Protein AF-A0A3C1WUP3-F1 (afdb_monomer)

Structure (mmCIF, N/CA/C/O backbone):
data_AF-A0A3C1WUP3-F1
#
_entry.id   AF-A0A3C1WUP3-F1
#
loop_
_atom_site.group_PDB
_atom_site.id
_atom_site.type_symbol
_atom_site.label_atom_id
_atom_site.label_alt_id
_atom_site.label_comp_id
_atom_site.label_asym_id
_atom_site.label_entity_id
_atom_site.label_seq_id
_atom_site.pdbx_PDB_ins_code
_atom_site.Cartn_x
_atom_site.Cartn_y
_atom_site.Cartn_z
_atom_site.occupancy
_atom_site.B_iso_or_equiv
_atom_site.auth_seq_id
_atom_site.auth_comp_id
_atom_site.auth_asym_id
_atom_site.auth_atom_id
_atom_site.pdbx_PDB_model_num
ATOM 1 N N . MET A 1 1 ? 5.139 16.493 -45.143 1.00 42.31 1 MET A N 1
ATOM 2 C CA . MET A 1 1 ? 4.167 15.617 -44.454 1.00 42.31 1 MET A CA 1
ATOM 3 C C . MET A 1 1 ? 4.285 14.227 -45.055 1.00 42.31 1 MET A C 1
ATOM 5 O O . MET A 1 1 ? 4.011 14.073 -46.237 1.00 42.31 1 MET A O 1
ATOM 9 N N . LEU A 1 2 ? 4.797 13.251 -44.303 1.00 42.81 2 LEU A N 1
ATOM 10 C CA . LEU A 1 2 ? 4.865 11.857 -44.760 1.00 42.81 2 LEU A CA 1
ATOM 11 C C . LEU A 1 2 ? 3.469 11.228 -44.678 1.00 42.81 2 LEU A C 1
ATOM 13 O O . LEU A 1 2 ? 2.711 11.524 -43.758 1.00 42.81 2 LEU A O 1
ATOM 17 N N . SER A 1 3 ? 3.127 10.396 -45.662 1.00 46.47 3 SER A N 1
ATOM 18 C CA . SER A 1 3 ? 1.794 9.803 -45.808 1.00 46.47 3 SER A CA 1
ATOM 19 C C . SER A 1 3 ? 1.441 8.862 -44.639 1.00 46.47 3 SER A C 1
ATOM 21 O O . SER A 1 3 ? 2.343 8.161 -44.167 1.00 46.47 3 SER A O 1
ATOM 23 N N . PRO A 1 4 ? 0.151 8.726 -44.266 1.00 48.34 4 PRO A N 1
ATOM 24 C CA . PRO A 1 4 ? -0.336 7.900 -43.143 1.00 48.34 4 PRO A CA 1
ATOM 25 C C . PRO A 1 4 ? 0.167 6.443 -43.125 1.00 48.34 4 PRO A C 1
ATOM 27 O O . PRO A 1 4 ? 0.309 5.831 -42.069 1.00 48.34 4 PRO A O 1
ATOM 30 N N . PHE A 1 5 ? 0.519 5.897 -44.293 1.00 41.50 5 PHE A N 1
ATOM 31 C CA . PHE A 1 5 ? 1.111 4.566 -44.445 1.00 41.50 5 PHE A CA 1
ATOM 32 C C . PHE A 1 5 ? 2.456 4.380 -43.719 1.00 41.50 5 PHE A C 1
ATOM 34 O O . PHE A 1 5 ? 2.708 3.307 -43.173 1.00 41.50 5 PHE A O 1
ATOM 41 N N . TRP A 1 6 ? 3.310 5.408 -43.664 1.00 42.19 6 TRP A N 1
ATOM 42 C CA . TRP A 1 6 ? 4.620 5.309 -43.004 1.00 42.19 6 TRP A CA 1
ATOM 43 C C . TRP A 1 6 ? 4.529 5.426 -41.479 1.00 42.19 6 TRP A C 1
ATOM 45 O O . TRP A 1 6 ? 5.361 4.859 -40.775 1.00 42.19 6 TRP A O 1
ATOM 55 N N . GLN A 1 7 ? 3.493 6.088 -40.958 1.00 43.00 7 GLN A N 1
ATOM 56 C CA . GLN A 1 7 ? 3.231 6.148 -39.517 1.00 43.00 7 GLN A CA 1
ATOM 57 C C . GLN A 1 7 ? 2.750 4.790 -38.988 1.00 43.00 7 GLN A C 1
ATOM 59 O O . GLN A 1 7 ? 3.277 4.295 -37.993 1.00 43.00 7 GLN A O 1
ATOM 64 N N . ASN A 1 8 ? 1.847 4.122 -39.713 1.00 39.94 8 ASN A N 1
ATOM 65 C CA . ASN A 1 8 ? 1.339 2.801 -39.330 1.00 39.94 8 ASN A CA 1
ATOM 66 C C . ASN A 1 8 ? 2.415 1.706 -39.425 1.00 39.94 8 ASN A C 1
ATOM 68 O O . ASN A 1 8 ? 2.456 0.812 -38.579 1.00 39.94 8 ASN A O 1
ATOM 72 N N . ALA A 1 9 ? 3.331 1.793 -40.395 1.00 48.12 9 ALA A N 1
ATOM 73 C CA . ALA A 1 9 ? 4.458 0.866 -40.513 1.00 48.12 9 ALA A CA 1
ATOM 74 C C . ALA A 1 9 ? 5.441 0.971 -39.329 1.00 48.12 9 ALA A C 1
ATOM 76 O O . ALA A 1 9 ? 5.935 -0.048 -38.847 1.00 48.12 9 ALA A O 1
ATOM 77 N N . LEU A 1 10 ? 5.678 2.185 -38.818 1.00 40.84 10 LEU A N 1
ATOM 78 C CA . LEU A 1 10 ? 6.534 2.417 -37.650 1.00 40.84 10 LEU A CA 1
ATOM 79 C C . LEU A 1 10 ? 5.883 1.902 -36.352 1.00 40.84 10 LEU A C 1
ATOM 81 O O . LEU A 1 10 ? 6.546 1.279 -35.527 1.00 40.84 10 LEU A O 1
ATOM 85 N N . ILE A 1 11 ? 4.569 2.103 -36.202 1.00 43.62 11 ILE A N 1
ATOM 86 C CA . ILE A 1 11 ? 3.781 1.640 -35.045 1.00 43.62 11 ILE A CA 1
ATOM 87 C C . ILE A 1 11 ? 3.682 0.101 -35.017 1.00 43.62 11 ILE A C 1
ATOM 89 O O . ILE A 1 11 ? 3.766 -0.517 -33.954 1.00 43.62 11 ILE A O 1
ATOM 93 N N . SER A 1 12 ? 3.608 -0.534 -36.192 1.00 44.81 12 SER A N 1
ATOM 94 C CA . SER A 1 12 ? 3.60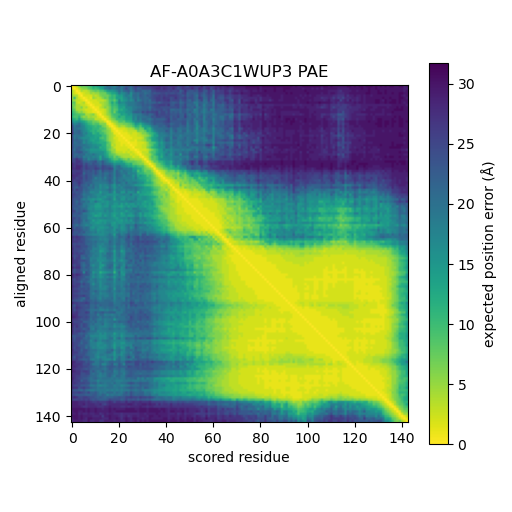8 -2.000 -36.347 1.00 44.81 12 SER A CA 1
ATOM 95 C C . SER A 1 12 ? 4.959 -2.644 -35.992 1.00 44.81 12 SER A C 1
ATOM 97 O O . SER A 1 12 ? 5.014 -3.802 -35.577 1.00 44.81 12 SER A O 1
ATOM 99 N N . PHE A 1 13 ? 6.063 -1.899 -36.122 1.00 52.53 13 PHE A N 1
ATOM 100 C CA . PHE A 1 13 ? 7.410 -2.341 -35.739 1.00 52.53 13 PHE A CA 1
ATOM 101 C C . PHE A 1 13 ? 7.568 -2.469 -34.213 1.00 52.53 13 PHE A C 1
ATOM 103 O O . PHE A 1 13 ? 8.357 -3.281 -33.735 1.00 52.53 13 PHE A O 1
ATOM 110 N N . LEU A 1 14 ? 6.782 -1.706 -33.448 1.00 47.19 14 LEU A N 1
ATOM 111 C CA . LEU A 1 14 ? 6.865 -1.633 -31.989 1.00 47.19 14 LEU A CA 1
ATOM 112 C C . LEU A 1 14 ? 5.963 -2.649 -31.260 1.00 47.19 14 LEU A C 1
ATOM 114 O O . LEU A 1 14 ? 6.127 -2.830 -30.057 1.00 47.19 14 LEU A O 1
ATOM 118 N N . THR A 1 15 ? 5.045 -3.338 -31.954 1.00 44.75 15 THR A N 1
ATOM 119 C CA . THR A 1 15 ? 3.960 -4.126 -31.321 1.00 44.75 15 THR A CA 1
ATOM 120 C C . THR A 1 15 ? 3.908 -5.629 -31.662 1.00 44.75 15 THR A C 1
ATOM 122 O O . THR A 1 15 ? 2.957 -6.302 -31.282 1.00 44.75 15 THR A O 1
ATOM 125 N N . GLY A 1 16 ? 4.972 -6.214 -32.238 1.00 50.94 16 GLY A N 1
ATOM 126 C CA . GLY A 1 16 ? 5.306 -7.619 -31.916 1.00 50.94 16 GLY A CA 1
ATOM 127 C C . GLY A 1 16 ? 5.060 -8.735 -32.946 1.00 50.94 16 GLY A C 1
ATOM 128 O O . GLY A 1 16 ? 4.690 -9.834 -32.551 1.00 50.94 16 GLY A O 1
ATOM 129 N N . GLY A 1 17 ? 5.352 -8.549 -34.239 1.00 43.12 17 GLY A N 1
ATOM 130 C CA . GLY A 1 17 ? 5.347 -9.703 -35.169 1.00 43.12 17 GLY A CA 1
ATOM 131 C C . GLY A 1 17 ? 6.029 -9.541 -36.533 1.00 43.12 17 GLY A C 1
ATOM 132 O O . GLY A 1 17 ? 6.413 -10.531 -37.149 1.00 43.12 17 GLY A O 1
ATOM 133 N N . GLY A 1 18 ? 6.252 -8.315 -37.016 1.00 41.47 18 GLY A N 1
ATOM 134 C CA . GLY A 1 18 ? 6.759 -8.077 -38.380 1.00 41.47 18 GLY A CA 1
ATOM 135 C C . GLY A 1 18 ? 8.256 -8.339 -38.609 1.00 41.47 18 GLY A C 1
ATOM 136 O O . GLY A 1 18 ? 8.714 -8.339 -39.752 1.00 41.47 18 GLY A O 1
ATOM 137 N N . PHE A 1 19 ? 9.037 -8.567 -37.550 1.00 50.03 19 PHE A N 1
ATOM 138 C CA . PHE A 1 19 ? 10.502 -8.582 -37.630 1.00 50.03 19 PHE A CA 1
ATOM 139 C C . PHE A 1 19 ? 11.049 -9.766 -38.450 1.00 50.03 19 PHE A C 1
ATOM 141 O O . PHE A 1 19 ? 11.997 -9.600 -39.215 1.00 50.03 19 PHE A O 1
ATOM 148 N N . ALA A 1 20 ? 10.410 -10.940 -38.381 1.00 48.81 20 ALA A N 1
ATOM 149 C CA . ALA A 1 20 ? 10.850 -12.133 -39.111 1.00 48.81 20 ALA A CA 1
ATOM 150 C C . ALA A 1 20 ? 10.711 -11.988 -40.639 1.00 48.81 20 ALA A C 1
ATOM 152 O O . ALA A 1 20 ? 11.602 -12.394 -41.385 1.00 48.81 20 ALA A O 1
ATOM 153 N N . ALA A 1 21 ? 9.632 -11.357 -41.115 1.00 48.88 21 ALA A N 1
ATOM 154 C CA . ALA A 1 21 ? 9.404 -11.135 -42.544 1.00 48.88 21 ALA A CA 1
ATOM 155 C C . ALA A 1 21 ? 10.387 -10.105 -43.124 1.00 48.88 21 ALA A C 1
ATOM 157 O O . ALA A 1 21 ? 10.921 -10.289 -44.220 1.00 48.88 21 ALA A O 1
ATOM 158 N N . VAL A 1 22 ? 10.686 -9.050 -42.358 1.00 55.16 22 VAL A N 1
ATOM 159 C CA . VAL A 1 22 ? 11.677 -8.034 -42.738 1.00 55.16 22 VAL A CA 1
ATOM 160 C C . VAL A 1 22 ? 13.086 -8.632 -42.757 1.00 55.16 22 VAL A C 1
ATOM 162 O O . VAL A 1 22 ? 13.805 -8.446 -43.739 1.00 55.16 22 VAL A O 1
ATOM 165 N N . LEU A 1 23 ? 13.464 -9.424 -41.746 1.00 50.06 23 LEU A N 1
ATOM 166 C CA . LEU A 1 23 ? 14.736 -10.153 -41.743 1.00 50.06 23 LEU A CA 1
ATOM 167 C C . LEU A 1 23 ? 14.839 -11.149 -42.905 1.00 50.06 23 LEU A C 1
ATOM 169 O O . LEU A 1 23 ? 15.885 -11.216 -43.545 1.00 50.06 23 LEU A O 1
ATOM 173 N N . GLY A 1 24 ? 13.762 -11.871 -43.228 1.00 56.38 24 GLY A N 1
ATOM 174 C CA . GLY A 1 24 ? 13.713 -12.794 -44.364 1.00 56.38 24 GLY A CA 1
ATOM 175 C C . GLY A 1 24 ? 13.941 -12.098 -45.709 1.00 56.38 24 GLY A C 1
ATOM 176 O O . GLY A 1 24 ? 14.705 -12.587 -46.541 1.00 56.38 24 GLY A O 1
ATOM 177 N N . LEU A 1 25 ? 13.359 -10.911 -45.908 1.00 54.34 25 LEU A N 1
ATOM 178 C CA . LEU A 1 25 ? 13.566 -10.099 -47.115 1.00 54.34 25 LEU A CA 1
ATOM 179 C C . LEU A 1 25 ? 14.979 -9.501 -47.194 1.00 54.34 25 LEU A C 1
ATOM 181 O O . LEU A 1 25 ? 15.554 -9.419 -48.284 1.00 54.34 25 LEU A O 1
ATOM 185 N N . ILE A 1 26 ? 15.553 -9.115 -46.050 1.00 58.06 26 ILE A N 1
ATOM 186 C CA . ILE A 1 26 ? 16.942 -8.650 -45.952 1.00 58.06 26 ILE A CA 1
ATOM 187 C C . ILE A 1 26 ? 17.905 -9.801 -46.290 1.00 58.06 26 ILE A C 1
ATOM 189 O O . ILE A 1 26 ? 18.771 -9.633 -47.148 1.00 58.06 26 ILE A O 1
ATOM 193 N N . GLN A 1 27 ? 17.700 -10.992 -45.717 1.00 45.28 27 GLN A N 1
ATOM 194 C CA . GLN A 1 27 ? 18.471 -12.209 -46.013 1.00 45.28 27 GLN A CA 1
ATOM 195 C C . GLN A 1 27 ? 18.352 -12.626 -47.490 1.00 45.28 27 GLN A C 1
ATOM 197 O O . GLN A 1 27 ? 19.357 -12.924 -48.140 1.00 45.28 27 GLN A O 1
ATOM 202 N N . TYR A 1 28 ? 17.145 -12.573 -48.064 1.00 62.38 28 TYR A N 1
ATOM 203 C CA . TYR A 1 28 ? 16.902 -12.892 -49.475 1.00 62.38 28 TYR A CA 1
ATOM 204 C C . TYR A 1 28 ? 17.661 -11.961 -50.435 1.00 62.38 28 TYR A C 1
ATOM 206 O O . TYR A 1 28 ? 18.225 -12.422 -51.429 1.00 62.38 28 TYR A O 1
ATOM 214 N N . LYS A 1 29 ? 17.737 -10.655 -50.135 1.00 53.34 29 LYS A N 1
ATOM 215 C CA . LYS A 1 29 ? 18.521 -9.703 -50.942 1.00 53.34 29 LYS A CA 1
ATOM 216 C C . LYS A 1 29 ? 20.033 -9.876 -50.774 1.00 53.34 29 LYS A C 1
ATOM 218 O O . LYS A 1 29 ? 20.752 -9.671 -51.750 1.00 53.34 29 LYS A O 1
ATOM 223 N N . ILE A 1 30 ? 20.511 -10.283 -49.595 1.00 55.16 30 ILE A N 1
ATOM 224 C CA . ILE A 1 30 ? 21.938 -10.562 -49.347 1.00 55.16 30 ILE A CA 1
ATOM 225 C C . ILE A 1 30 ? 22.401 -11.798 -50.135 1.00 55.16 30 ILE A C 1
ATOM 227 O O . ILE A 1 30 ? 23.455 -11.757 -50.765 1.00 55.16 30 ILE A O 1
ATOM 231 N N . LYS A 1 31 ? 21.580 -12.856 -50.209 1.00 50.53 31 LYS A N 1
ATOM 232 C CA . LYS A 1 31 ? 21.889 -14.081 -50.974 1.00 50.53 31 LYS A CA 1
ATOM 233 C C . LYS A 1 31 ? 21.977 -13.863 -52.496 1.00 50.53 31 LYS A C 1
ATOM 235 O O . LYS A 1 31 ? 22.504 -14.713 -53.204 1.00 50.53 31 LYS A O 1
ATOM 240 N N . ARG A 1 32 ? 21.476 -12.735 -53.016 1.00 53.22 32 ARG A N 1
ATOM 241 C CA . ARG A 1 32 ? 21.405 -12.446 -54.460 1.00 53.22 32 ARG A CA 1
ATOM 242 C C . ARG A 1 32 ? 22.572 -11.626 -55.021 1.00 53.22 32 ARG A C 1
ATOM 244 O O . ARG A 1 32 ? 22.549 -11.342 -56.215 1.00 53.22 32 ARG A O 1
ATOM 251 N N . LYS A 1 33 ? 23.548 -11.193 -54.214 1.00 46.06 33 LYS A N 1
ATOM 252 C CA . LYS A 1 33 ? 24.592 -10.266 -54.687 1.00 46.06 33 LYS A CA 1
ATOM 253 C C . LYS A 1 33 ? 25.983 -10.616 -54.159 1.00 46.06 33 LYS A C 1
ATOM 255 O O . LYS A 1 33 ? 26.535 -9.929 -53.304 1.00 46.06 33 LYS A O 1
ATOM 260 N N . ASP A 1 34 ? 26.530 -11.688 -54.715 1.00 52.59 34 ASP A N 1
ATOM 261 C CA . ASP A 1 34 ? 27.919 -12.118 -54.562 1.00 52.59 34 ASP A CA 1
ATOM 262 C C . ASP A 1 34 ? 28.825 -11.395 -55.582 1.00 52.59 34 ASP A C 1
ATOM 264 O O . ASP A 1 34 ? 29.296 -11.991 -56.538 1.00 52.59 34 ASP A O 1
ATOM 268 N N . ASP A 1 35 ? 29.020 -10.081 -55.396 1.00 50.72 35 ASP A N 1
ATOM 269 C CA . ASP A 1 35 ? 30.127 -9.321 -56.004 1.00 50.72 35 ASP A CA 1
ATOM 270 C C . ASP A 1 35 ? 30.906 -8.676 -54.859 1.00 50.72 35 ASP A C 1
ATOM 272 O O . ASP A 1 35 ? 30.445 -7.740 -54.189 1.00 50.72 35 ASP A O 1
ATOM 276 N N . SER A 1 36 ? 32.041 -9.303 -54.573 1.00 58.00 36 SER A N 1
ATOM 277 C CA . SER A 1 36 ? 32.630 -9.432 -53.247 1.00 58.00 36 SER A CA 1
ATOM 278 C C . SER A 1 36 ? 33.755 -8.422 -52.970 1.00 58.00 36 SER A C 1
ATOM 280 O O . SER A 1 36 ? 34.479 -8.019 -53.871 1.00 58.00 36 SER A O 1
ATOM 282 N N . LYS A 1 37 ? 33.918 -8.077 -51.682 1.00 51.19 37 LYS A N 1
ATOM 283 C CA . LYS A 1 37 ? 34.976 -7.271 -51.023 1.00 51.19 37 LYS A CA 1
ATOM 284 C C . LYS A 1 37 ? 34.579 -5.851 -50.594 1.00 51.19 37 LYS A C 1
ATOM 286 O O . LYS A 1 37 ? 34.281 -5.699 -49.411 1.00 51.19 37 LYS A O 1
ATOM 291 N N . ASP A 1 38 ? 34.439 -4.858 -51.468 1.00 55.31 38 ASP A N 1
ATOM 292 C CA . ASP A 1 38 ? 34.201 -3.464 -51.011 1.00 55.31 38 ASP A CA 1
ATOM 293 C C . ASP A 1 38 ? 32.836 -3.258 -50.329 1.00 55.31 38 ASP A C 1
ATOM 295 O O . ASP A 1 38 ? 32.692 -2.526 -49.349 1.00 55.31 38 ASP A O 1
ATOM 299 N N . LYS A 1 39 ? 31.816 -3.991 -50.784 1.00 50.66 39 LYS A N 1
ATOM 300 C CA . LYS A 1 39 ? 30.476 -3.965 -50.178 1.00 50.66 39 LYS A CA 1
ATOM 301 C C . LYS A 1 39 ? 30.414 -4.705 -48.843 1.00 50.66 39 LYS A C 1
ATOM 303 O O . LYS A 1 39 ? 29.514 -4.424 -48.063 1.00 50.66 39 LYS A O 1
ATOM 308 N N . LYS A 1 40 ? 31.345 -5.628 -48.559 1.00 50.41 40 LYS A N 1
ATOM 309 C CA . LYS A 1 40 ? 31.375 -6.360 -47.280 1.00 50.41 40 LYS A CA 1
ATOM 310 C C . LYS A 1 40 ? 31.851 -5.458 -46.139 1.00 50.41 40 LYS A C 1
ATOM 312 O O . LYS A 1 40 ? 31.264 -5.518 -45.066 1.00 50.41 40 LYS A O 1
ATOM 317 N N . ALA A 1 41 ? 32.815 -4.571 -46.395 1.00 53.12 41 ALA A N 1
ATOM 318 C CA . ALA A 1 41 ? 33.257 -3.571 -45.421 1.00 53.12 41 ALA A CA 1
ATOM 319 C C . ALA A 1 41 ? 32.154 -2.536 -45.118 1.00 53.12 41 ALA A C 1
ATOM 321 O O . ALA A 1 41 ? 31.828 -2.305 -43.958 1.00 53.12 41 ALA A O 1
ATOM 322 N N . ALA A 1 42 ? 31.499 -1.993 -46.152 1.00 53.31 42 ALA A N 1
ATOM 323 C CA . ALA A 1 42 ? 30.392 -1.042 -45.985 1.00 53.31 42 ALA A CA 1
ATOM 324 C C . ALA A 1 42 ? 29.118 -1.676 -45.383 1.00 53.31 42 ALA A C 1
ATOM 326 O O . ALA A 1 42 ? 28.357 -1.008 -44.684 1.00 53.31 42 ALA A O 1
ATOM 327 N N . GLN A 1 43 ? 28.869 -2.965 -45.642 1.00 50.25 43 GLN A N 1
ATOM 328 C CA . GLN A 1 43 ? 27.769 -3.712 -45.029 1.00 50.25 43 GLN A CA 1
ATOM 329 C C . GLN A 1 43 ? 28.065 -4.039 -43.559 1.00 50.25 43 GLN A C 1
ATOM 331 O O . GLN A 1 43 ? 27.143 -3.915 -42.762 1.00 50.25 43 GLN A O 1
ATOM 336 N N . SER A 1 44 ? 29.313 -4.391 -43.207 1.00 57.00 44 SER A N 1
ATOM 337 C CA . SER A 1 44 ? 29.757 -4.591 -41.816 1.00 57.00 44 SER A CA 1
ATOM 338 C C . SER A 1 44 ? 29.579 -3.316 -40.992 1.00 57.00 44 SER A C 1
ATOM 340 O O . SER A 1 44 ? 28.883 -3.335 -39.986 1.00 57.00 44 SER A O 1
ATOM 342 N N . ASP A 1 45 ? 30.079 -2.179 -41.487 1.00 67.56 45 ASP A N 1
ATOM 343 C CA . ASP A 1 45 ? 29.938 -0.874 -40.820 1.00 67.56 45 ASP A CA 1
ATOM 344 C C . ASP A 1 45 ? 28.461 -0.483 -40.617 1.00 67.56 45 ASP A C 1
ATOM 346 O O . ASP A 1 45 ? 28.058 0.041 -39.577 1.00 67.56 45 ASP A O 1
ATOM 350 N N . LYS A 1 46 ? 27.598 -0.800 -41.591 1.00 70.00 46 LYS A N 1
ATOM 351 C CA . LYS A 1 46 ? 26.154 -0.570 -41.470 1.00 70.00 46 LYS A CA 1
ATOM 352 C C . LYS A 1 46 ? 25.487 -1.530 -40.483 1.00 70.00 46 LYS A C 1
ATOM 354 O O . LYS A 1 46 ? 24.557 -1.119 -39.794 1.00 70.00 46 LYS A O 1
ATOM 359 N N . THR A 1 47 ? 25.929 -2.785 -40.402 1.00 63.97 47 THR A N 1
ATOM 360 C CA . THR A 1 47 ? 25.437 -3.737 -39.395 1.00 63.97 47 THR A CA 1
ATOM 361 C C . THR A 1 47 ? 25.908 -3.381 -37.989 1.00 63.97 47 THR A C 1
ATOM 363 O O . THR A 1 47 ? 25.112 -3.501 -37.062 1.00 63.97 47 THR A O 1
ATOM 366 N N . ASP A 1 48 ? 27.121 -2.852 -37.836 1.00 79.44 48 ASP A N 1
ATOM 367 C CA . ASP A 1 48 ? 27.671 -2.403 -36.553 1.00 79.44 48 ASP A CA 1
ATOM 368 C C . ASP A 1 48 ? 26.910 -1.173 -36.035 1.00 79.44 48 ASP A C 1
ATOM 370 O O . ASP A 1 48 ? 26.485 -1.139 -34.882 1.00 79.44 48 ASP A O 1
ATOM 374 N N . LYS A 1 49 ? 26.592 -0.218 -36.921 1.00 81.31 49 LYS A N 1
ATOM 375 C CA . LYS A 1 49 ? 25.709 0.921 -36.605 1.00 81.31 49 LYS A CA 1
ATOM 376 C C . LYS A 1 49 ? 24.296 0.492 -36.201 1.00 81.31 49 LYS A C 1
ATOM 378 O O . LYS A 1 49 ? 23.707 1.087 -35.304 1.00 81.31 49 LYS A O 1
ATOM 383 N N . ILE A 1 50 ? 23.739 -0.538 -36.845 1.00 77.81 50 ILE A N 1
ATOM 384 C CA . ILE A 1 50 ? 22.425 -1.087 -36.469 1.00 77.81 50 ILE A CA 1
ATOM 385 C C . ILE A 1 50 ? 22.498 -1.762 -35.095 1.00 77.81 50 ILE A C 1
ATOM 387 O O . ILE A 1 50 ? 21.587 -1.581 -34.289 1.00 77.81 50 ILE A O 1
ATOM 391 N N . ALA A 1 51 ? 23.563 -2.515 -34.813 1.00 78.25 51 ALA A N 1
ATOM 392 C CA . ALA A 1 51 ? 23.762 -3.149 -33.514 1.00 78.25 51 ALA A CA 1
ATOM 393 C C . ALA A 1 51 ? 23.871 -2.109 -32.390 1.00 78.25 51 ALA A C 1
ATOM 395 O O . ALA A 1 51 ? 23.259 -2.290 -31.339 1.00 78.25 51 ALA A O 1
ATOM 396 N N . GLU A 1 52 ? 24.578 -1.005 -32.627 1.00 82.44 52 GLU A N 1
ATOM 397 C CA . GLU A 1 52 ? 24.709 0.075 -31.647 1.00 82.44 52 GLU A CA 1
ATOM 398 C C . GLU A 1 52 ? 23.373 0.784 -31.391 1.00 82.44 52 GLU A C 1
ATOM 400 O O . GLU A 1 52 ? 22.956 0.912 -30.242 1.00 82.44 52 GLU A O 1
ATOM 405 N N . MET A 1 53 ? 22.610 1.094 -32.443 1.00 80.12 53 MET A N 1
ATOM 406 C CA . MET A 1 53 ? 21.260 1.658 -32.310 1.00 80.12 53 MET A CA 1
ATOM 407 C C . MET A 1 53 ? 20.305 0.727 -31.536 1.00 80.12 53 MET A C 1
ATOM 409 O O . MET A 1 53 ? 19.473 1.186 -30.754 1.00 80.12 53 MET A O 1
ATOM 413 N N . VAL A 1 54 ? 20.414 -0.595 -31.723 1.00 80.38 54 VAL A N 1
ATOM 414 C CA . VAL A 1 54 ? 19.625 -1.578 -30.958 1.00 80.38 54 VAL A CA 1
ATOM 415 C C . VAL A 1 54 ? 20.034 -1.595 -29.483 1.00 80.38 54 VAL A C 1
ATOM 417 O O . VAL A 1 54 ? 19.156 -1.662 -28.622 1.00 80.38 54 VAL A O 1
ATOM 420 N N . LYS A 1 55 ? 21.333 -1.504 -29.169 1.00 89.25 55 LYS A N 1
ATOM 421 C CA . LYS A 1 55 ? 21.804 -1.399 -27.777 1.00 89.25 55 LYS A CA 1
ATOM 422 C C . LYS A 1 55 ? 21.284 -0.132 -27.105 1.00 89.25 55 LYS A C 1
ATOM 424 O O . LYS A 1 55 ? 20.785 -0.220 -25.987 1.00 89.25 55 LYS A O 1
ATOM 429 N N . GLU A 1 56 ? 21.342 1.011 -27.787 1.00 84.25 56 GLU A N 1
ATOM 430 C CA . GLU A 1 56 ? 20.808 2.283 -27.282 1.00 84.25 56 GLU A CA 1
ATOM 431 C C . GLU A 1 56 ? 19.299 2.196 -27.010 1.00 84.25 56 GLU A C 1
ATOM 433 O O . GLU A 1 56 ? 18.832 2.625 -25.956 1.00 84.25 56 GLU A O 1
ATOM 438 N N . LEU A 1 57 ? 18.532 1.566 -27.907 1.00 79.38 57 LEU A N 1
ATOM 439 C CA . LEU A 1 57 ? 17.096 1.337 -27.714 1.00 79.38 57 LEU A CA 1
ATOM 440 C C . LEU A 1 57 ? 16.792 0.431 -26.511 1.00 79.38 57 LEU A C 1
ATOM 442 O O . LEU A 1 57 ? 15.862 0.716 -25.753 1.00 79.38 57 LEU A O 1
ATOM 446 N N . ILE A 1 58 ? 17.557 -0.650 -26.321 1.00 80.94 58 ILE A N 1
ATOM 447 C CA . ILE A 1 58 ? 17.418 -1.538 -25.155 1.00 80.94 58 ILE A CA 1
ATOM 448 C C . ILE A 1 58 ? 17.762 -0.779 -23.870 1.00 80.94 58 ILE A C 1
ATOM 450 O O . ILE A 1 58 ? 17.012 -0.867 -22.900 1.00 80.94 58 ILE A O 1
ATOM 454 N N . ALA A 1 59 ? 18.843 0.004 -23.868 1.00 84.88 59 ALA A N 1
ATOM 455 C CA . ALA A 1 59 ? 19.236 0.825 -22.727 1.00 84.88 59 ALA A CA 1
ATOM 456 C C . ALA A 1 59 ? 18.162 1.869 -22.379 1.00 84.88 59 ALA A C 1
ATOM 458 O O . ALA A 1 59 ? 17.789 1.994 -21.215 1.00 84.88 59 ALA A O 1
ATOM 459 N N . TRP A 1 60 ? 17.596 2.556 -23.378 1.00 79.00 60 TRP A N 1
ATOM 460 C CA . TRP A 1 60 ? 16.492 3.494 -23.174 1.00 79.00 60 TRP A CA 1
ATOM 461 C C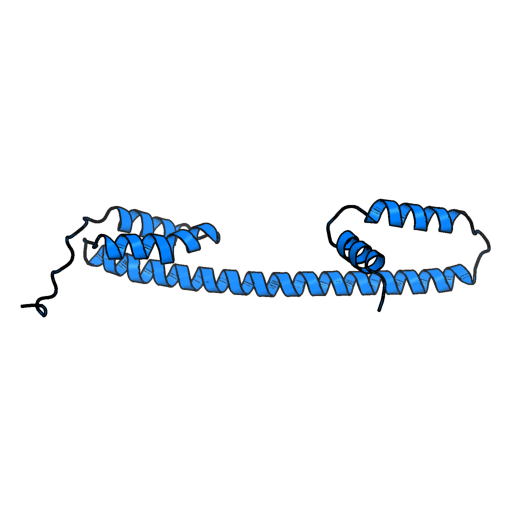 . TRP A 1 60 ? 15.252 2.799 -22.599 1.00 79.00 60 TRP A C 1
ATOM 463 O O . TRP A 1 60 ? 14.696 3.264 -21.603 1.00 79.00 60 TRP A O 1
ATOM 473 N N . LYS A 1 61 ? 14.848 1.652 -23.162 1.00 78.69 61 LYS A N 1
ATOM 474 C CA . LYS A 1 61 ? 13.705 0.879 -22.655 1.00 78.69 61 LYS A CA 1
ATOM 475 C C . LYS A 1 61 ? 13.920 0.455 -21.202 1.00 78.69 61 LYS A C 1
ATOM 477 O O . LYS A 1 61 ? 13.015 0.634 -20.392 1.00 78.69 61 LYS A O 1
ATOM 482 N N . ASN A 1 62 ? 15.114 -0.038 -20.876 1.00 77.38 62 ASN A N 1
ATOM 483 C CA . ASN A 1 62 ? 15.470 -0.431 -19.516 1.00 77.38 62 ASN A CA 1
ATOM 484 C C . ASN A 1 62 ? 15.474 0.777 -18.557 1.00 77.38 62 ASN A C 1
ATOM 486 O O . ASN A 1 62 ? 14.923 0.697 -17.464 1.00 77.38 62 ASN A O 1
ATOM 490 N N . SER A 1 63 ? 15.983 1.936 -18.991 1.00 72.69 63 SER A N 1
ATOM 491 C CA . SER A 1 63 ? 15.987 3.158 -18.169 1.00 72.69 63 SER A CA 1
ATOM 492 C C . SER A 1 63 ? 14.578 3.668 -17.832 1.00 72.69 63 SER A C 1
ATOM 494 O O . SER A 1 63 ? 14.335 4.156 -16.729 1.00 72.69 63 SER A O 1
ATOM 496 N N . GLN A 1 64 ? 13.622 3.502 -18.752 1.00 70.38 64 GLN A N 1
ATOM 497 C CA . GLN A 1 64 ? 12.216 3.840 -18.516 1.00 70.38 64 GLN A CA 1
ATOM 498 C C . GLN A 1 64 ? 11.546 2.839 -17.572 1.00 70.38 64 GLN A C 1
ATOM 500 O O . GLN A 1 64 ? 10.782 3.229 -16.686 1.00 70.38 64 GLN A O 1
ATOM 505 N N . THR A 1 65 ? 11.852 1.545 -17.721 1.00 70.50 65 THR A N 1
ATOM 506 C CA . THR A 1 65 ? 11.332 0.522 -16.810 1.00 70.50 65 THR A CA 1
ATOM 507 C C . THR A 1 65 ? 11.865 0.706 -15.395 1.00 70.50 65 THR A C 1
ATOM 509 O O . THR A 1 65 ? 11.085 0.587 -14.454 1.00 70.50 65 THR A O 1
ATOM 512 N N . ASP A 1 66 ? 13.131 1.091 -15.228 1.00 76.25 66 ASP A N 1
ATOM 513 C CA . ASP A 1 66 ? 13.744 1.275 -13.909 1.00 76.25 66 ASP A CA 1
ATOM 514 C C . ASP A 1 66 ? 13.136 2.459 -13.151 1.00 76.25 66 ASP A C 1
ATOM 516 O O . ASP A 1 66 ? 12.809 2.332 -11.973 1.00 76.25 66 ASP A O 1
ATOM 520 N N . LEU A 1 67 ? 12.892 3.590 -13.823 1.00 67.38 67 LEU A N 1
ATOM 521 C CA . LEU A 1 67 ? 12.210 4.733 -13.204 1.00 67.38 67 LEU A CA 1
ATOM 522 C C . LEU A 1 67 ? 10.791 4.372 -12.756 1.00 67.38 67 LEU A C 1
ATOM 524 O O . LEU A 1 67 ? 10.423 4.642 -11.612 1.00 67.38 67 LEU A O 1
ATOM 528 N N . SER A 1 68 ? 10.016 3.711 -13.622 1.00 81.62 68 SER A N 1
ATOM 529 C CA . SER A 1 68 ? 8.652 3.284 -13.284 1.00 81.62 68 SER A CA 1
ATOM 530 C C . SER A 1 68 ? 8.624 2.267 -12.136 1.00 81.62 68 SER A C 1
ATOM 532 O O . SER A 1 68 ? 7.748 2.318 -11.267 1.00 81.62 68 SER A O 1
ATOM 534 N N . LYS A 1 69 ? 9.622 1.377 -12.083 1.00 85.75 69 LYS A N 1
ATOM 535 C CA . LYS A 1 69 ? 9.774 0.376 -11.030 1.00 85.75 69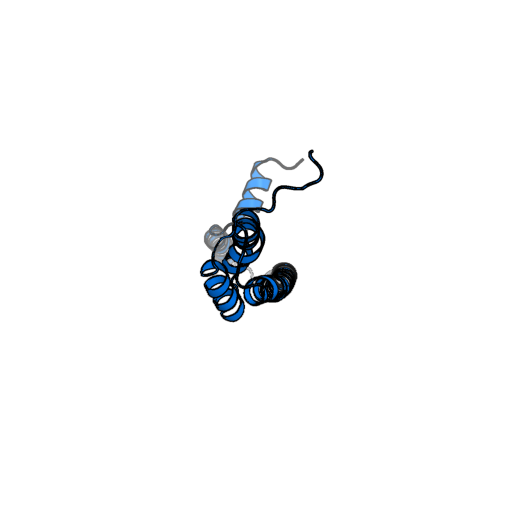 LYS A CA 1
ATOM 536 C C . LYS A 1 69 ? 10.138 1.029 -9.699 1.00 85.75 69 LYS A C 1
ATOM 538 O O . LYS A 1 69 ? 9.450 0.790 -8.714 1.00 85.75 69 LYS A O 1
ATOM 543 N N . ASN A 1 70 ? 11.135 1.910 -9.684 1.00 88.06 70 ASN A N 1
ATOM 544 C CA . ASN A 1 70 ? 11.558 2.622 -8.477 1.00 88.06 70 ASN A CA 1
ATOM 545 C C . ASN A 1 70 ? 10.424 3.488 -7.904 1.00 88.06 70 ASN A C 1
ATOM 547 O O . ASN A 1 70 ? 10.216 3.528 -6.693 1.00 88.06 70 ASN A O 1
ATOM 551 N N . GLN A 1 71 ? 9.653 4.156 -8.769 1.00 90.25 71 GLN A N 1
ATOM 552 C CA . GLN A 1 71 ? 8.460 4.899 -8.355 1.00 90.25 71 GLN A CA 1
ATOM 553 C C . GLN A 1 71 ? 7.407 3.976 -7.733 1.00 90.25 71 GLN A C 1
ATOM 555 O O . GLN A 1 71 ? 6.862 4.296 -6.679 1.00 90.25 71 GLN A O 1
ATOM 560 N N . SER A 1 72 ? 7.157 2.818 -8.347 1.00 89.38 72 SER A N 1
ATOM 561 C CA . SER A 1 72 ? 6.211 1.826 -7.826 1.00 89.38 72 SER A CA 1
ATOM 562 C C . SER A 1 72 ? 6.647 1.284 -6.461 1.00 89.38 72 SER A C 1
ATOM 564 O O . SER A 1 72 ? 5.827 1.198 -5.551 1.00 89.38 72 SER A O 1
ATOM 566 N N . GLU A 1 73 ? 7.937 0.983 -6.285 1.00 92.19 73 GLU A N 1
ATOM 567 C CA . GLU A 1 73 ? 8.511 0.532 -5.010 1.00 92.19 73 GLU A CA 1
ATOM 568 C C . GLU A 1 73 ? 8.396 1.602 -3.914 1.00 92.19 73 GLU A C 1
ATOM 570 O O . GLU A 1 73 ? 8.001 1.291 -2.789 1.00 92.19 73 GLU A O 1
ATOM 575 N N . MET A 1 74 ? 8.660 2.872 -4.241 1.00 95.19 74 MET A N 1
ATOM 576 C CA . MET A 1 74 ? 8.475 3.984 -3.305 1.00 95.19 74 MET A CA 1
ATOM 577 C C . MET A 1 74 ? 7.002 4.133 -2.890 1.00 95.19 74 MET A C 1
ATOM 579 O O . MET A 1 74 ? 6.708 4.260 -1.702 1.00 95.19 74 MET A O 1
ATOM 583 N N . ILE A 1 75 ? 6.062 4.072 -3.841 1.00 94.75 75 ILE A N 1
ATOM 584 C CA . ILE A 1 75 ? 4.618 4.150 -3.559 1.00 94.75 75 ILE A CA 1
ATOM 585 C C . ILE A 1 75 ? 4.170 2.977 -2.678 1.00 94.75 75 ILE A C 1
ATOM 587 O O . ILE A 1 75 ? 3.447 3.188 -1.706 1.00 94.75 75 ILE A O 1
ATOM 591 N N . LEU A 1 76 ? 4.633 1.756 -2.967 1.00 95.38 76 LEU A N 1
ATOM 592 C CA . LEU A 1 76 ? 4.401 0.576 -2.126 1.00 95.38 76 LEU A CA 1
ATOM 593 C C . LEU A 1 76 ? 4.922 0.781 -0.701 1.00 95.38 76 LEU A C 1
ATOM 595 O O . LEU A 1 76 ? 4.229 0.429 0.254 1.00 95.38 76 LE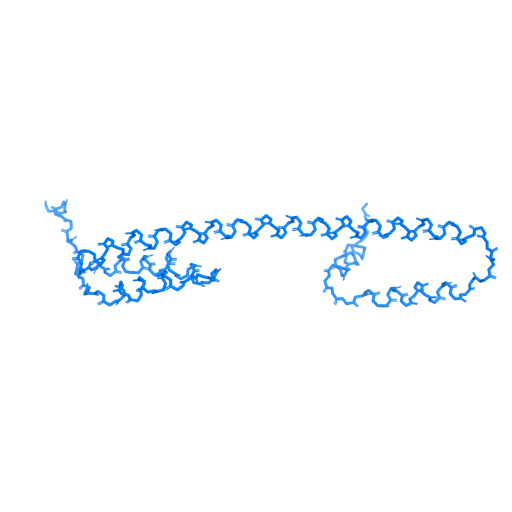U A O 1
ATOM 599 N N . GLY A 1 77 ? 6.118 1.355 -0.551 1.00 96.12 77 GLY A N 1
ATOM 600 C CA . GLY A 1 77 ? 6.711 1.673 0.747 1.00 96.12 77 GLY A CA 1
ATOM 601 C C . GLY A 1 77 ? 5.876 2.675 1.547 1.00 96.12 77 GLY A C 1
ATOM 602 O O . GLY A 1 77 ? 5.581 2.431 2.717 1.00 96.12 77 GLY A O 1
ATOM 603 N N . LEU A 1 78 ? 5.429 3.758 0.906 1.00 96.81 78 LEU A N 1
ATOM 604 C CA . LEU A 1 78 ? 4.577 4.778 1.529 1.00 96.81 78 LEU A CA 1
ATOM 605 C C . LEU A 1 78 ? 3.192 4.232 1.900 1.00 96.81 78 LEU A C 1
ATOM 607 O O . LEU A 1 78 ? 2.684 4.505 2.986 1.00 96.81 78 LEU A O 1
ATOM 611 N N . ALA A 1 79 ? 2.586 3.429 1.024 1.00 96.75 79 ALA A N 1
ATOM 612 C CA . ALA A 1 79 ? 1.312 2.780 1.306 1.00 96.75 79 ALA A CA 1
ATOM 613 C C . ALA A 1 79 ? 1.437 1.792 2.476 1.00 96.75 79 ALA A C 1
ATOM 615 O O . ALA A 1 79 ? 0.594 1.792 3.371 1.00 96.75 79 ALA A O 1
ATOM 616 N N . HIS A 1 80 ? 2.516 1.002 2.517 1.00 97.56 80 HIS A N 1
ATOM 617 C CA . HIS A 1 80 ? 2.808 0.112 3.639 1.00 97.56 80 HIS A CA 1
ATOM 618 C C . HIS A 1 80 ? 2.943 0.879 4.960 1.00 97.56 80 HIS A C 1
ATOM 620 O O . HIS A 1 80 ? 2.293 0.503 5.933 1.00 97.56 80 HIS A O 1
ATOM 626 N N . ASP A 1 81 ? 3.733 1.958 4.994 1.00 97.69 81 ASP A N 1
ATOM 627 C CA . ASP A 1 81 ? 3.860 2.815 6.180 1.00 97.69 81 ASP A CA 1
ATOM 628 C C . ASP A 1 81 ? 2.490 3.325 6.647 1.00 97.69 81 ASP A C 1
ATOM 630 O O . ASP A 1 81 ? 2.118 3.174 7.814 1.00 97.69 81 ASP A O 1
ATOM 634 N N . ARG A 1 82 ? 1.675 3.825 5.711 1.00 97.88 82 ARG A N 1
ATOM 635 C CA . ARG A 1 82 ? 0.358 4.368 6.040 1.00 97.88 82 ARG A CA 1
ATOM 636 C C . ARG A 1 82 ? -0.613 3.312 6.571 1.00 97.88 82 ARG A C 1
ATOM 638 O O . ARG A 1 82 ? -1.326 3.591 7.537 1.00 97.88 82 ARG A O 1
ATOM 645 N N . ILE A 1 83 ? -0.623 2.115 5.979 1.00 98.44 83 ILE A N 1
ATOM 646 C CA . ILE A 1 83 ? -1.409 0.958 6.440 1.00 98.44 83 ILE A CA 1
ATOM 647 C C . ILE A 1 83 ? -0.983 0.564 7.853 1.00 98.44 83 ILE A C 1
ATOM 649 O O . ILE A 1 83 ? -1.839 0.353 8.711 1.00 98.44 83 ILE A O 1
ATOM 653 N N . VAL A 1 84 ? 0.326 0.495 8.117 1.00 98.12 84 VAL A N 1
ATOM 654 C CA . VAL A 1 84 ? 0.851 0.153 9.444 1.00 98.12 84 VAL A CA 1
ATOM 655 C C . VAL A 1 84 ? 0.444 1.200 10.470 1.00 98.12 84 VAL A C 1
ATOM 657 O O . VAL A 1 84 ? -0.062 0.839 11.532 1.00 98.12 84 VAL A O 1
ATOM 660 N N . TYR A 1 85 ? 0.616 2.482 10.154 1.00 98.19 85 TYR A N 1
ATOM 661 C CA . TYR A 1 85 ? 0.300 3.579 11.058 1.00 98.19 85 TYR A CA 1
ATOM 662 C C . TYR A 1 85 ? -1.196 3.633 11.403 1.00 98.19 85 TYR A C 1
ATOM 664 O O . TYR A 1 85 ? -1.566 3.557 12.577 1.00 98.19 85 TYR A O 1
ATOM 672 N N . LEU A 1 86 ? -2.068 3.731 10.392 1.00 98.06 86 LEU A N 1
ATOM 673 C CA . LEU A 1 86 ? -3.512 3.835 10.616 1.00 98.06 86 LEU A CA 1
ATOM 674 C C . LEU A 1 86 ? -4.095 2.542 11.170 1.00 98.06 86 LEU A C 1
ATOM 676 O O . LEU A 1 86 ? -4.872 2.585 12.119 1.00 98.06 86 LEU A O 1
ATOM 680 N N . GLY A 1 87 ? -3.676 1.394 10.639 1.00 98.00 87 GLY A N 1
ATOM 681 C CA . GLY A 1 87 ? -4.145 0.107 11.127 1.00 98.00 87 GLY A CA 1
ATOM 682 C C . GLY A 1 87 ? -3.767 -0.105 12.588 1.00 98.00 87 GLY A C 1
ATOM 683 O O . GLY A 1 87 ? -4.610 -0.507 13.380 1.00 98.00 87 GLY A O 1
ATOM 684 N N . SER A 1 88 ? -2.546 0.259 12.995 1.00 97.88 88 SER A N 1
ATOM 685 C CA . SER A 1 88 ? -2.154 0.211 14.410 1.00 97.88 88 SER A CA 1
ATOM 686 C C . SER A 1 88 ? -3.009 1.132 15.276 1.00 97.88 88 SER A C 1
ATOM 688 O O . SER A 1 88 ? -3.392 0.732 16.371 1.00 97.88 88 SER A O 1
ATOM 690 N N . LYS A 1 89 ? -3.352 2.331 14.789 1.00 98.06 89 LYS A N 1
ATOM 691 C CA . LYS A 1 89 ? -4.233 3.262 15.504 1.00 98.06 89 LYS A CA 1
ATOM 692 C C . LYS A 1 89 ? -5.629 2.668 15.719 1.00 98.06 89 LYS A C 1
ATOM 694 O O . LYS A 1 89 ? -6.123 2.680 16.841 1.00 98.06 89 LYS A O 1
ATOM 699 N N . TYR A 1 90 ? -6.241 2.100 14.680 1.00 97.88 90 TYR A N 1
ATOM 700 C CA . TYR A 1 90 ? -7.552 1.451 14.805 1.00 97.88 90 TYR A CA 1
ATOM 701 C C . TYR A 1 90 ? -7.499 0.233 15.730 1.00 97.88 90 TYR A C 1
ATOM 703 O O . TYR A 1 90 ? -8.352 0.071 16.599 1.00 97.88 90 TYR A O 1
ATOM 711 N N . LEU A 1 91 ? -6.451 -0.586 15.616 1.00 98.06 91 LEU A N 1
ATOM 712 C CA . LEU A 1 91 ? -6.259 -1.751 16.481 1.00 98.06 91 LEU A CA 1
ATOM 713 C C . LEU A 1 91 ? -6.046 -1.378 17.952 1.00 98.06 91 LEU A C 1
ATOM 715 O O . LEU A 1 91 ? -6.474 -2.127 18.823 1.00 98.06 91 LEU A O 1
ATOM 719 N N . GLN A 1 92 ? -5.392 -0.249 18.234 1.00 97.94 92 GLN A N 1
ATOM 720 C CA . GLN A 1 92 ? -5.239 0.269 19.597 1.00 97.94 92 GLN A CA 1
ATOM 721 C C . GLN A 1 92 ? -6.558 0.797 20.163 1.00 97.94 92 GLN A C 1
ATOM 723 O O . GLN A 1 92 ? -6.828 0.590 21.342 1.00 97.94 92 GLN A O 1
ATOM 728 N N . ASN A 1 93 ? -7.381 1.443 19.333 1.00 95.81 93 ASN A N 1
ATOM 729 C CA . ASN A 1 93 ? -8.705 1.909 19.742 1.00 95.81 93 ASN A CA 1
ATOM 730 C C . ASN A 1 93 ? -9.667 0.742 20.015 1.00 95.81 93 ASN A C 1
ATOM 732 O O . ASN A 1 93 ? -10.552 0.866 20.853 1.00 95.81 93 ASN A O 1
ATOM 736 N N . GLY A 1 94 ? -9.492 -0.387 19.320 1.00 96.88 94 GLY A N 1
ATOM 737 C CA . GLY A 1 94 ? -10.313 -1.587 19.499 1.00 96.88 94 GLY A CA 1
ATOM 738 C C . GLY A 1 94 ? -11.686 -1.521 18.825 1.00 96.88 94 GLY A C 1
ATOM 739 O O . GLY A 1 94 ? -12.448 -2.476 18.919 1.00 96.88 94 GLY A O 1
ATOM 740 N N . GLU A 1 95 ? -11.981 -0.435 18.117 1.00 95.81 95 GLU A N 1
ATOM 741 C CA . GLU A 1 95 ? -13.203 -0.207 17.349 1.00 95.81 95 GLU A CA 1
ATOM 742 C C . GLU A 1 95 ? -12.902 0.706 16.152 1.00 95.81 95 GLU A C 1
ATOM 744 O O . GLU A 1 95 ? -11.915 1.451 16.150 1.00 95.81 95 GLU A O 1
ATOM 749 N N . ILE A 1 96 ? -13.747 0.642 15.125 1.00 97.00 96 ILE A N 1
ATOM 750 C CA . ILE A 1 96 ? -13.611 1.430 13.894 1.00 97.00 96 ILE A CA 1
ATOM 751 C C . ILE A 1 96 ? -14.989 1.863 13.387 1.00 97.00 96 ILE A C 1
ATOM 753 O O . ILE A 1 96 ? -15.972 1.153 13.576 1.00 97.00 96 ILE A O 1
ATOM 757 N N . THR A 1 97 ? -15.114 3.033 12.767 1.00 96.56 97 THR A N 1
ATOM 758 C CA . THR A 1 97 ? -16.376 3.410 12.104 1.00 96.56 97 THR A CA 1
ATOM 759 C C . THR A 1 97 ? -16.498 2.750 10.729 1.00 96.56 97 THR A C 1
ATOM 761 O O . THR A 1 97 ? -15.495 2.393 10.112 1.00 96.56 97 THR A O 1
ATOM 764 N N . VAL A 1 98 ? -17.726 2.632 10.206 1.00 95.25 98 VAL A N 1
ATOM 765 C CA . VAL A 1 98 ? -17.963 2.140 8.831 1.00 95.25 98 VAL A CA 1
ATOM 766 C C . VAL A 1 98 ? -17.153 2.946 7.814 1.00 95.25 98 VAL A C 1
ATOM 768 O O . VAL A 1 98 ? -16.513 2.365 6.945 1.00 95.25 98 VAL A O 1
ATOM 771 N N . GLN A 1 99 ? -17.152 4.274 7.953 1.00 95.25 99 GLN A N 1
ATOM 772 C CA . GLN A 1 99 ? -16.447 5.167 7.039 1.00 95.25 99 GLN A CA 1
ATOM 773 C C . GLN A 1 99 ? -14.929 4.963 7.101 1.00 95.25 99 GLN A C 1
ATOM 775 O O . GLN A 1 99 ? -14.289 4.841 6.067 1.00 95.25 99 GLN A O 1
ATOM 780 N N . GLU A 1 100 ? -14.348 4.880 8.301 1.00 96.56 100 GLU A N 1
ATOM 781 C CA . GLU A 1 100 ? -12.908 4.639 8.451 1.00 96.56 100 GLU A CA 1
ATOM 782 C C . GLU A 1 100 ? -12.489 3.282 7.884 1.00 96.56 100 GLU A C 1
ATOM 784 O O . GLU A 1 100 ? -11.419 3.175 7.286 1.00 96.56 100 GLU A O 1
ATOM 789 N N . LEU A 1 101 ? -13.316 2.249 8.068 1.00 97.38 101 LEU A N 1
ATOM 790 C CA . LEU A 1 101 ? -13.046 0.919 7.533 1.00 97.38 101 LEU A CA 1
ATOM 791 C C . LEU A 1 101 ? -13.097 0.909 5.999 1.00 97.38 101 LEU A C 1
ATOM 793 O O . LEU A 1 101 ? -12.207 0.341 5.364 1.00 97.38 101 LEU A O 1
ATOM 797 N N . ASP A 1 102 ? -14.106 1.557 5.414 1.00 97.25 102 ASP A N 1
ATOM 798 C CA . ASP A 1 102 ? -14.254 1.685 3.962 1.00 97.25 102 ASP A CA 1
ATOM 799 C C . ASP A 1 102 ? -13.091 2.484 3.360 1.00 97.25 102 ASP A C 1
ATOM 801 O O . ASP A 1 102 ? -12.405 2.001 2.458 1.00 97.25 102 ASP A O 1
ATOM 805 N N . ASP A 1 103 ? -12.759 3.636 3.953 1.00 97.06 103 ASP A N 1
ATOM 806 C CA . ASP A 1 103 ? -11.640 4.473 3.520 1.00 97.06 103 ASP A CA 1
ATOM 807 C C . ASP A 1 103 ? -10.298 3.725 3.610 1.00 97.06 103 ASP A C 1
ATOM 809 O O . ASP A 1 103 ? -9.455 3.809 2.709 1.00 97.06 103 ASP A O 1
ATOM 813 N N . PHE A 1 104 ? -10.090 2.961 4.689 1.00 98.00 104 PHE A N 1
ATOM 814 C CA . PHE A 1 104 ? -8.887 2.153 4.878 1.00 98.00 104 PHE A CA 1
ATOM 815 C C . PHE A 1 104 ? -8.762 1.058 3.812 1.00 98.00 104 PHE A C 1
ATOM 817 O O . PHE A 1 104 ? -7.672 0.826 3.281 1.00 98.00 104 PHE A O 1
ATOM 824 N N . ASN A 1 105 ? -9.863 0.396 3.463 1.00 97.88 105 ASN A N 1
ATOM 825 C CA . ASN A 1 105 ? -9.867 -0.645 2.441 1.00 97.88 105 ASN A CA 1
ATOM 826 C C . ASN A 1 105 ? -9.682 -0.049 1.038 1.00 97.88 105 ASN A C 1
ATOM 828 O O . ASN A 1 105 ? -8.740 -0.416 0.333 1.00 97.88 105 ASN A O 1
ATOM 832 N N . GLN A 1 106 ? -10.520 0.917 0.662 1.00 97.69 106 GLN A N 1
ATOM 833 C CA . GLN A 1 106 ? -10.588 1.461 -0.691 1.00 97.69 106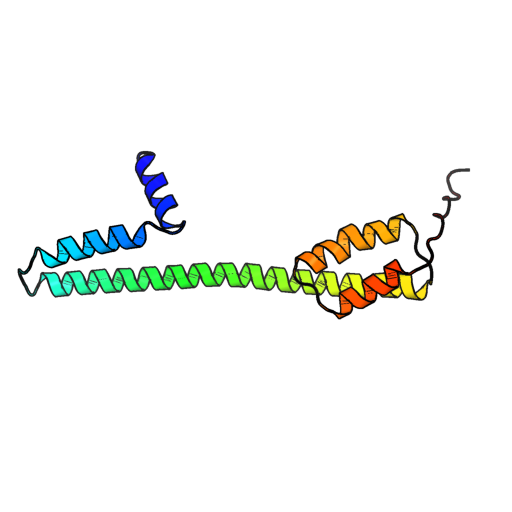 GLN A CA 1
ATOM 834 C C . GLN A 1 106 ? -9.342 2.265 -1.076 1.00 97.69 106 GLN A C 1
ATOM 836 O O . GLN A 1 106 ? -8.836 2.120 -2.192 1.00 97.69 106 GLN A O 1
ATOM 841 N N . TYR A 1 107 ? -8.847 3.128 -0.183 1.00 96.44 107 TYR A N 1
ATOM 842 C CA . TYR A 1 107 ? -7.789 4.083 -0.528 1.00 96.44 107 TYR A CA 1
ATOM 843 C C . TYR A 1 107 ? -6.396 3.654 -0.084 1.00 96.44 107 TYR A C 1
ATOM 845 O O . TYR A 1 107 ? -5.412 4.201 -0.585 1.00 96.44 107 TYR A O 1
ATOM 853 N N . LEU A 1 108 ? -6.284 2.679 0.824 1.00 96.25 108 LEU A N 1
ATOM 854 C CA . LEU A 1 108 ? -4.987 2.193 1.292 1.00 96.25 108 LEU A CA 1
ATOM 855 C C . LEU A 1 108 ? -4.755 0.743 0.894 1.00 96.25 108 LEU A C 1
ATOM 857 O O . LEU A 1 108 ? -3.830 0.472 0.130 1.00 96.25 108 LEU A O 1
ATOM 861 N N . TYR A 1 109 ? -5.565 -0.190 1.394 1.00 98.12 109 TYR A N 1
ATOM 862 C CA . TYR A 1 109 ? -5.232 -1.606 1.267 1.00 98.12 109 TYR A CA 1
ATOM 863 C C . TYR A 1 109 ? -5.419 -2.164 -0.147 1.00 98.12 109 TYR A C 1
ATOM 865 O O . TYR A 1 109 ? -4.513 -2.813 -0.667 1.00 98.12 109 TYR A O 1
ATOM 873 N N . ASP A 1 110 ? -6.545 -1.895 -0.800 1.00 97.69 110 ASP A N 1
ATOM 874 C CA . ASP A 1 110 ? -6.833 -2.407 -2.140 1.00 97.69 110 ASP A CA 1
ATOM 875 C C . ASP A 1 110 ? -5.805 -1.977 -3.200 1.00 97.69 110 ASP A C 1
ATOM 877 O O . ASP A 1 110 ? -5.305 -2.845 -3.930 1.00 97.69 110 ASP A O 1
ATOM 881 N N . PRO A 1 111 ? -5.445 -0.681 -3.332 1.00 96.38 111 PRO A N 1
ATOM 882 C CA . PRO A 1 111 ? -4.412 -0.273 -4.280 1.00 96.38 111 PRO A CA 1
ATOM 883 C C . PRO A 1 111 ? -3.043 -0.847 -3.901 1.00 96.38 111 PRO A C 1
ATOM 885 O O . PRO A 1 111 ? -2.303 -1.285 -4.780 1.00 96.38 111 PRO A O 1
ATOM 888 N N . TYR A 1 112 ? -2.727 -0.928 -2.607 1.00 96.88 112 TYR A N 1
ATOM 889 C CA . TYR A 1 112 ? -1.498 -1.552 -2.122 1.00 96.88 112 TYR A CA 1
ATOM 890 C C . TYR A 1 112 ? -1.396 -3.036 -2.504 1.00 96.88 112 TYR A C 1
ATOM 892 O O . TYR A 1 112 ? -0.367 -3.483 -3.012 1.00 96.88 112 TYR A O 1
ATOM 900 N N . ALA A 1 113 ? -2.468 -3.806 -2.309 1.00 96.81 113 ALA A N 1
ATOM 901 C CA . ALA A 1 113 ? -2.519 -5.222 -2.650 1.00 96.81 113 ALA A CA 1
ATOM 902 C C . ALA A 1 113 ? -2.379 -5.438 -4.165 1.00 96.81 113 ALA A C 1
ATOM 904 O O . ALA A 1 113 ? -1.601 -6.292 -4.593 1.00 96.81 113 ALA A O 1
ATOM 905 N N . LYS A 1 114 ? -3.055 -4.616 -4.982 1.00 95.00 114 LYS A N 1
ATOM 906 C CA . LYS A 1 114 ? -2.954 -4.647 -6.455 1.00 95.00 114 LYS A CA 1
ATOM 907 C C . LYS A 1 114 ? -1.545 -4.340 -6.966 1.00 95.00 114 LYS A C 1
ATOM 909 O O . LYS A 1 114 ? -1.157 -4.865 -8.005 1.00 95.00 114 LYS A O 1
ATOM 914 N N . LEU A 1 115 ? -0.776 -3.531 -6.235 1.00 92.50 115 LEU A N 1
ATOM 915 C CA . LEU A 1 115 ? 0.622 -3.224 -6.550 1.00 92.50 115 LEU A CA 1
ATOM 916 C C . LEU A 1 115 ? 1.610 -4.319 -6.105 1.00 92.50 115 LEU A C 1
ATOM 918 O O . LEU A 1 115 ? 2.809 -4.165 -6.311 1.00 92.50 115 LEU A O 1
ATOM 922 N N . GLY A 1 116 ? 1.144 -5.434 -5.534 1.00 92.12 116 GLY A N 1
ATOM 923 C CA . GLY A 1 116 ? 2.014 -6.520 -5.069 1.00 92.12 116 GLY A CA 1
ATOM 924 C C . GLY A 1 116 ? 2.443 -6.375 -3.610 1.00 92.12 116 GLY A C 1
ATOM 925 O O . GLY A 1 116 ? 3.554 -6.766 -3.256 1.00 92.12 116 GLY A O 1
ATOM 926 N N . GLY A 1 117 ? 1.573 -5.796 -2.776 1.00 92.19 117 GLY A N 1
ATOM 927 C CA . GLY A 1 117 ? 1.779 -5.602 -1.343 1.00 92.19 117 GLY A CA 1
ATOM 928 C C . GLY A 1 117 ? 2.321 -6.826 -0.588 1.00 92.19 117 GLY A C 1
ATOM 929 O O . GLY A 1 117 ? 2.253 -7.972 -1.027 1.00 92.19 117 GLY A O 1
ATOM 930 N N . ASN A 1 118 ? 2.872 -6.578 0.597 1.00 92.00 118 ASN A N 1
ATOM 931 C CA . ASN A 1 118 ? 3.563 -7.576 1.404 1.00 92.00 118 ASN A CA 1
ATOM 932 C C . ASN A 1 118 ? 2.652 -8.230 2.463 1.00 92.00 118 ASN A C 1
ATOM 934 O O . ASN A 1 118 ? 1.548 -7.772 2.776 1.00 92.00 118 ASN A O 1
ATOM 938 N N . GLY A 1 119 ? 3.153 -9.313 3.065 1.00 92.00 119 GLY A N 1
ATOM 939 C CA . GLY A 1 119 ? 2.424 -10.070 4.086 1.00 92.00 119 GLY A CA 1
ATOM 940 C C . GLY A 1 119 ? 2.165 -9.309 5.393 1.00 92.00 119 GLY A C 1
ATOM 941 O O . GLY A 1 119 ? 1.213 -9.638 6.098 1.00 92.00 119 GLY A O 1
ATOM 942 N N . THR A 1 120 ? 2.965 -8.294 5.728 1.00 94.25 120 THR A N 1
ATOM 943 C CA . THR A 1 120 ? 2.767 -7.477 6.937 1.00 94.25 120 THR A CA 1
ATOM 944 C C . THR A 1 120 ? 1.538 -6.587 6.794 1.00 94.25 120 THR A C 1
ATOM 946 O O . THR A 1 120 ? 0.675 -6.605 7.671 1.00 94.25 120 THR A O 1
ATOM 949 N N . GLY A 1 121 ? 1.408 -5.881 5.665 1.00 96.19 121 GLY A N 1
ATOM 950 C CA . GLY A 1 121 ? 0.228 -5.066 5.370 1.00 96.19 121 GLY A CA 1
ATOM 951 C C . GLY A 1 121 ? -1.057 -5.899 5.368 1.00 96.19 121 GLY A C 1
ATOM 952 O O . GLY A 1 121 ? -2.045 -5.502 5.981 1.00 96.19 121 GLY A O 1
ATOM 953 N N . LYS A 1 122 ? -1.017 -7.109 4.784 1.00 97.88 122 LYS A N 1
ATOM 954 C CA . LYS A 1 122 ? -2.146 -8.058 4.809 1.00 97.88 122 LYS A CA 1
ATOM 955 C C . LYS A 1 122 ? -2.581 -8.428 6.227 1.00 97.88 122 LYS A C 1
ATOM 957 O O . LYS A 1 122 ? -3.766 -8.361 6.524 1.00 97.88 122 LYS A O 1
ATOM 962 N N . LYS A 1 123 ? -1.643 -8.762 7.117 1.00 98.19 123 LYS A N 1
ATOM 963 C CA . LYS A 1 123 ? -1.964 -9.119 8.511 1.00 98.19 123 LYS A CA 1
ATOM 964 C C . LYS A 1 123 ? -2.618 -7.971 9.277 1.00 98.19 123 LYS A C 1
ATOM 966 O O . LYS A 1 123 ? -3.494 -8.206 10.102 1.00 98.19 123 LYS A O 1
ATOM 971 N N . ILE A 1 124 ? -2.174 -6.735 9.048 1.00 98.12 124 ILE A N 1
ATOM 972 C CA . ILE A 1 124 ? -2.783 -5.562 9.689 1.00 98.12 124 ILE A CA 1
ATOM 973 C C . ILE A 1 124 ? -4.199 -5.363 9.164 1.00 98.12 124 ILE A C 1
ATOM 975 O O . ILE A 1 124 ? -5.121 -5.233 9.962 1.00 98.12 124 ILE A O 1
ATOM 979 N N . TRP A 1 125 ? -4.377 -5.413 7.846 1.00 98.31 125 TRP A N 1
ATOM 980 C CA . TRP A 1 125 ? -5.686 -5.305 7.212 1.00 98.31 125 TRP A CA 1
ATOM 981 C C . TRP A 1 125 ? -6.683 -6.361 7.707 1.00 98.31 125 TRP A C 1
ATOM 983 O O . TRP A 1 125 ? -7.800 -6.003 8.072 1.00 98.31 125 TRP A O 1
ATOM 993 N N . GLU A 1 126 ? -6.276 -7.630 7.813 1.00 98.50 126 GLU A N 1
ATOM 994 C CA . GLU A 1 126 ? -7.123 -8.708 8.351 1.00 98.50 126 GLU A CA 1
ATOM 995 C C . GLU A 1 126 ? -7.605 -8.398 9.771 1.00 98.50 126 GLU A C 1
ATOM 997 O O . GLU A 1 126 ? -8.774 -8.589 10.096 1.00 98.50 126 GLU A O 1
ATOM 1002 N N . ARG A 1 127 ? -6.711 -7.883 10.622 1.00 98.38 127 ARG A N 1
ATOM 1003 C CA . ARG A 1 127 ? -7.053 -7.539 12.004 1.00 98.38 127 ARG A CA 1
ATOM 1004 C C . ARG A 1 127 ? -7.957 -6.313 12.082 1.00 98.38 127 ARG A C 1
ATOM 1006 O O . ARG A 1 127 ? -8.851 -6.294 12.916 1.00 98.38 127 ARG A O 1
ATOM 1013 N N . VAL A 1 128 ? -7.729 -5.306 11.237 1.00 98.31 128 VAL A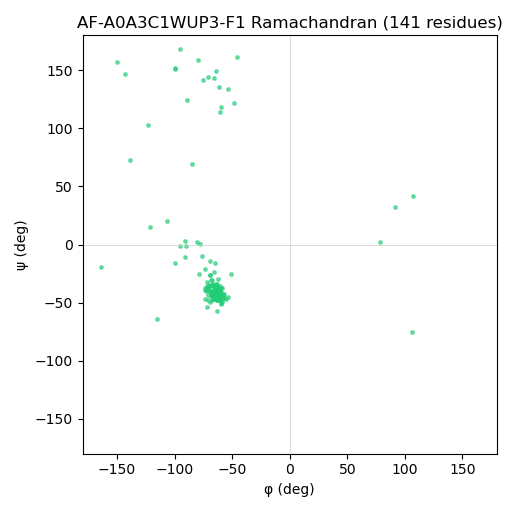 N 1
ATOM 1014 C CA . VAL A 1 128 ? -8.565 -4.095 11.175 1.00 98.31 128 VAL A CA 1
ATOM 1015 C C . VAL A 1 128 ? -9.983 -4.442 10.719 1.00 98.31 128 VAL A C 1
ATOM 1017 O O . VAL A 1 128 ? -10.937 -3.991 11.338 1.00 98.31 128 VAL A O 1
ATOM 1020 N N . ASN A 1 129 ? -10.138 -5.308 9.712 1.00 97.81 129 ASN A N 1
ATOM 1021 C CA . ASN A 1 129 ? -11.457 -5.760 9.244 1.00 97.81 129 ASN A CA 1
ATOM 1022 C C . ASN A 1 129 ? -12.195 -6.658 10.245 1.00 97.81 129 ASN A C 1
ATOM 1024 O O . ASN A 1 129 ? -13.394 -6.877 10.099 1.00 97.81 129 ASN A O 1
ATOM 1028 N N . ALA A 1 130 ? -11.497 -7.173 11.257 1.00 98.06 130 ALA A N 1
ATOM 1029 C CA . ALA A 1 130 ? -12.097 -7.924 12.352 1.00 98.06 130 ALA A CA 1
ATOM 1030 C C . ALA A 1 130 ? -12.511 -7.038 13.544 1.00 98.06 130 ALA A C 1
ATOM 1032 O O . ALA A 1 130 ? -13.023 -7.565 14.533 1.00 98.06 130 ALA A O 1
ATOM 1033 N N . LEU A 1 131 ? -12.271 -5.720 13.492 1.00 97.88 131 LEU A N 1
ATOM 1034 C CA . LEU A 1 131 ? -12.645 -4.817 14.578 1.00 97.88 131 LEU A CA 1
ATOM 1035 C C . LEU A 1 131 ? -14.170 -4.622 14.654 1.00 97.88 131 LEU A C 1
ATOM 1037 O O . LEU A 1 131 ? -14.833 -4.534 13.618 1.00 97.88 131 LEU A O 1
ATOM 1041 N N . PRO A 1 132 ? -14.732 -4.491 15.870 1.00 97.19 132 PRO A N 1
ATOM 1042 C CA . PRO A 1 132 ? -16.097 -4.027 16.070 1.00 97.19 132 PRO A CA 1
ATOM 1043 C C . PRO A 1 132 ? -16.346 -2.690 15.370 1.00 97.19 132 PRO A C 1
ATOM 1045 O O . PRO A 1 132 ? -15.558 -1.747 15.493 1.00 97.19 132 PRO A O 1
ATOM 1048 N N . VAL A 1 133 ? -17.472 -2.614 14.665 1.00 95.75 133 VAL A N 1
ATOM 1049 C CA . VAL A 1 133 ? -17.898 -1.393 13.989 1.00 95.75 133 VAL A CA 1
ATOM 1050 C C . VAL A 1 133 ? -18.744 -0.555 14.939 1.00 95.75 133 VAL A C 1
ATOM 1052 O O . VAL A 1 133 ? -19.756 -1.034 15.452 1.00 95.75 133 VAL A O 1
ATOM 1055 N N . ARG A 1 134 ? -18.345 0.700 15.150 1.00 91.50 134 ARG A N 1
ATOM 1056 C CA . ARG A 1 134 ? -19.094 1.670 15.958 1.00 91.50 134 ARG A CA 1
ATOM 1057 C C . ARG A 1 134 ? -19.903 2.620 15.083 1.00 91.50 134 ARG A C 1
ATOM 1059 O O . ARG A 1 134 ? -19.505 2.941 13.959 1.00 91.50 134 ARG A O 1
ATOM 1066 N N . GLU A 1 135 ? -21.017 3.108 15.621 1.00 83.19 135 GLU A N 1
ATOM 1067 C CA . GLU A 1 135 ? -21.759 4.193 14.984 1.00 83.19 135 GLU A CA 1
ATOM 1068 C C . GLU A 1 135 ? -20.927 5.486 14.978 1.00 83.19 135 GLU A C 1
ATOM 1070 O O . GLU A 1 135 ? -20.189 5.752 15.932 1.00 83.19 135 GLU A O 1
ATOM 1075 N N . PRO A 1 136 ? -21.009 6.297 13.911 1.00 73.69 136 PRO A N 1
ATOM 1076 C CA . PRO A 1 136 ? -20.311 7.572 13.862 1.00 73.69 136 PRO A CA 1
ATOM 1077 C C . PRO A 1 136 ? -20.812 8.489 14.984 1.00 73.69 136 PRO A C 1
ATOM 1079 O O . PRO A 1 136 ? -22.020 8.619 15.203 1.00 73.69 136 PRO A O 1
ATOM 1082 N N . GLU A 1 137 ? -19.894 9.157 15.689 1.00 66.94 137 GLU A N 1
ATOM 1083 C CA . GLU A 1 137 ? -20.285 10.181 16.656 1.00 66.94 137 GLU A CA 1
ATOM 1084 C C . GLU A 1 137 ? -21.073 11.281 15.929 1.00 66.94 137 GLU A C 1
ATOM 1086 O O . GLU A 1 137 ? -20.553 11.950 15.033 1.00 66.94 137 GLU A O 1
ATOM 1091 N N . ARG A 1 138 ? -22.343 11.479 16.310 1.00 64.75 138 ARG A N 1
ATOM 1092 C CA . ARG A 1 138 ? -23.113 12.647 15.869 1.00 64.75 138 ARG A CA 1
ATOM 1093 C C . ARG A 1 138 ? -22.392 13.898 16.363 1.00 64.75 138 ARG A C 1
ATOM 1095 O O . ARG A 1 138 ? -22.308 14.121 17.572 1.00 64.75 138 ARG A O 1
ATOM 1102 N N . ARG A 1 139 ? -21.881 14.699 15.425 1.00 65.38 139 ARG A N 1
ATOM 1103 C CA . ARG A 1 139 ? -21.311 16.025 15.687 1.00 65.38 139 ARG 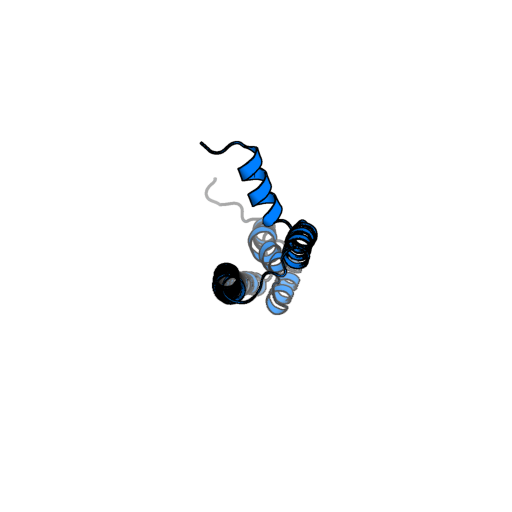A CA 1
ATOM 1104 C C . ARG A 1 139 ? -22.280 16.834 16.557 1.00 65.38 139 ARG A C 1
ATOM 1106 O O . ARG A 1 139 ? -23.451 16.986 16.216 1.00 65.38 139 ARG A O 1
ATOM 1113 N N . LYS A 1 140 ? -21.812 17.279 17.728 1.00 58.34 140 LYS A N 1
ATOM 1114 C CA . LYS A 1 140 ? -22.619 18.006 18.733 1.00 58.34 140 LYS A CA 1
ATOM 1115 C C . LYS A 1 140 ? -22.846 19.479 18.370 1.00 58.34 140 LYS A C 1
ATOM 1117 O O . LYS A 1 140 ? -23.486 20.201 19.117 1.00 58.34 140 LYS A O 1
ATOM 1122 N N . ASP A 1 141 ? -22.311 19.900 17.238 1.00 65.94 141 ASP A N 1
ATOM 1123 C CA . ASP A 1 141 ? -22.2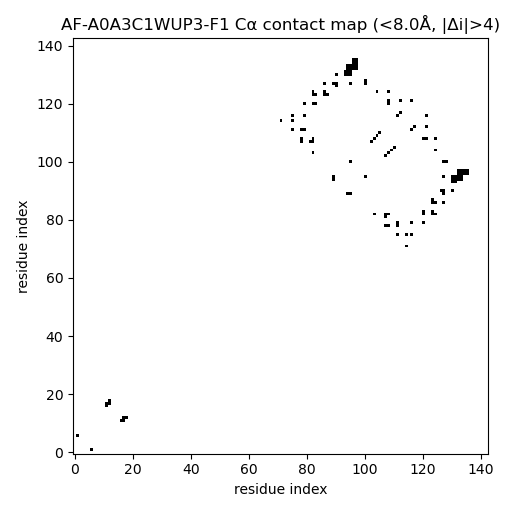88 21.249 16.685 1.00 65.94 141 ASP A CA 1
ATOM 1124 C C . ASP A 1 141 ? -23.489 21.555 15.763 1.00 65.94 141 ASP A C 1
ATOM 1126 O O 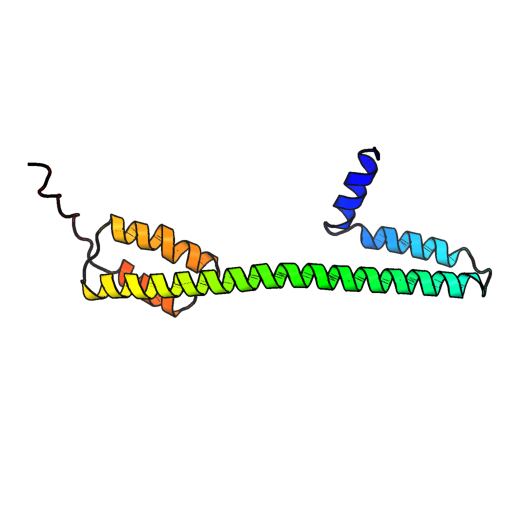. ASP A 1 141 ? -23.593 22.658 15.235 1.00 65.94 141 ASP A O 1
ATOM 1130 N N . GLU A 1 142 ? -24.431 20.614 15.619 1.00 58.12 142 GLU A N 1
ATOM 1131 C CA . GLU A 1 142 ? -25.676 20.772 14.843 1.00 58.12 142 GLU A CA 1
ATOM 1132 C C . GLU A 1 142 ? -26.947 20.933 15.725 1.00 58.12 142 GLU A C 1
ATOM 1134 O O . GLU A 1 142 ? -28.056 20.692 15.247 1.00 58.12 142 GLU A O 1
ATOM 1139 N N . GLN A 1 143 ? -26.818 21.331 17.003 1.00 45.78 143 GLN A N 1
ATOM 1140 C CA . GLN A 1 143 ? -27.946 21.622 17.917 1.00 45.78 143 GLN A CA 1
ATOM 1141 C C . GLN A 1 143 ? -27.856 23.009 18.553 1.00 45.78 143 GLN A C 1
ATOM 1143 O O . GLN A 1 143 ? -26.752 23.376 19.009 1.00 45.78 143 GLN A O 1
#

Radius of gyration: 29.37 Å; Cα contacts (8 Å, |Δi|>4): 68; chains: 1; bounding box: 63×36×76 Å

Secondary structure (DSSP, 8-state):
---HHHHHHHHHHSSSSTHHHHHHHHHHHHTT----SHHHHHHHHHHHHHHHHHHHHHHHHHHHHHHHHHHHHHHHHHHHHHHHHHHHHHHHHT-EEHHHHHHIIIIIIHHHHHTT--HHHHHHHHHHHTSPEEPPP--GGG-

Mean predicted aligned error: 14.82 Å

pLDDT: mean 76.57, std 20.88, range [39.94, 98.5]

Solvent-accessible surface area (backbone atoms only — not comparable to full-atom values): 8318 Å² total; per-residue (Å²): 134,82,61,73,68,62,57,54,56,56,55,48,69,75,72,77,72,58,63,64,62,53,50,50,53,53,51,56,57,57,78,72,59,92,72,82,60,74,60,52,57,57,47,48,57,51,50,51,53,50,52,51,54,51,50,52,50,50,51,51,53,50,55,54,50,49,53,57,46,53,52,50,52,51,50,49,51,52,41,44,53,50,45,51,54,52,33,49,52,39,57,70,67,58,42,41,35,66,66,58,52,49,50,46,41,66,75,38,47,51,58,33,51,75,72,67,54,57,74,65,51,51,56,42,50,57,54,48,76,66,42,51,74,42,82,77,81,77,70,79,86,83,116

Foldseek 3Di:
DDDPVVVVVVVVVVPDDCPVVVVVVVVVVVVVDPPDDPVVVVVVVVVVVVVVVVVVVVVVVVVVVVVVVVVLVVVLVVLLVVLCVVLVVLVVVLEEAPVRLCCSVPVRPVVSVVSVHDPVSVVSNVSSVVGHHDYDPDDPVPD

Sequence (143 aa):
MLSPFWQNALISFLTGGGFAAVLGLIQYKIKRKDDSKDKKAAQSDKTDKIAEMVKELIAWKNSQTDLSKNQSEMILGLAHDRIVYLGSKYLQNGEITVQELDDFNQYLYDPYAKLGGNGTGKKIWERVNALPVREPERRKDEQ